Protein AF-A0AAV0UUR4-F1 (afdb_monomer_lite)

Sequence (162 aa):
MASAVLTVRAKLASAKLYLNQFRYVDVVAELGDVLRGINANGQVIPFHPSHGVAIALTRVLSDAHIKLGNVVETYKFRRRLLKALQLVS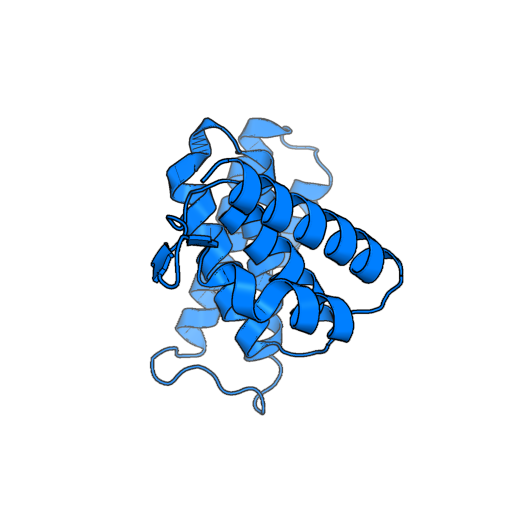WRYYLPLALAHFDYPEALRRMLVDPTIPVSENLDRDELQREMRASYQAFSDICAVRLGKPHPLRHRAVACLKY

Structure (mmCIF, N/CA/C/O backbone):
data_AF-A0AAV0UUR4-F1
#
_entry.id   AF-A0AAV0UUR4-F1
#
loop_
_atom_site.group_PDB
_atom_site.id
_atom_site.type_symbol
_atom_site.label_atom_id
_atom_site.label_alt_id
_atom_site.label_comp_id
_atom_site.label_asym_id
_atom_site.label_entity_id
_atom_site.label_seq_id
_atom_site.pdbx_PDB_ins_code
_atom_site.Cartn_x
_atom_site.Cartn_y
_atom_site.Cartn_z
_atom_site.occupancy
_atom_site.B_iso_or_equiv
_atom_site.auth_seq_id
_atom_site.auth_comp_id
_atom_site.auth_asym_id
_atom_site.auth_atom_id
_atom_site.pdbx_PDB_model_num
ATOM 1 N N . MET A 1 1 ? -11.685 14.391 21.142 1.00 59.78 1 MET A N 1
ATOM 2 C CA . MET A 1 1 ? -10.802 14.024 20.005 1.00 59.78 1 MET A CA 1
ATOM 3 C C . MET A 1 1 ? -9.541 13.257 20.417 1.00 59.78 1 MET A C 1
ATOM 5 O O . MET A 1 1 ? -9.264 12.244 19.790 1.00 59.78 1 MET A O 1
ATOM 9 N N . ALA A 1 2 ? -8.803 13.659 21.464 1.00 64.44 2 ALA A N 1
ATOM 10 C CA . ALA A 1 2 ? -7.572 12.964 21.888 1.00 64.44 2 ALA A CA 1
ATOM 11 C C . ALA A 1 2 ? -7.762 11.457 22.189 1.00 64.44 2 ALA A C 1
ATOM 13 O O . ALA A 1 2 ? -7.010 10.634 21.675 1.00 64.44 2 ALA A O 1
ATOM 14 N N . SER A 1 3 ? -8.816 11.085 22.928 1.00 76.25 3 SER A N 1
ATOM 15 C CA . SER A 1 3 ? -9.160 9.678 23.225 1.00 76.25 3 SER A CA 1
ATOM 16 C C . SER A 1 3 ? -9.406 8.835 21.960 1.00 76.25 3 SER A C 1
ATOM 18 O O . SER A 1 3 ? -8.946 7.700 21.828 1.00 76.25 3 SER A O 1
ATOM 20 N N . ALA A 1 4 ? -10.049 9.429 20.959 1.00 77.56 4 ALA A N 1
ATOM 21 C CA . ALA A 1 4 ? -10.376 8.735 19.725 1.00 77.56 4 ALA A CA 1
ATOM 22 C C . ALA A 1 4 ? -9.131 8.541 18.827 1.00 77.56 4 ALA A C 1
ATOM 24 O O . ALA A 1 4 ? -8.957 7.483 18.226 1.00 77.56 4 ALA A O 1
ATOM 25 N N . VAL A 1 5 ? -8.184 9.492 18.828 1.00 78.25 5 VAL A N 1
ATOM 26 C CA . VAL A 1 5 ? -6.860 9.315 18.191 1.00 78.25 5 VAL A CA 1
ATOM 27 C C . VAL A 1 5 ? -6.046 8.217 18.887 1.00 78.25 5 VAL A C 1
ATOM 29 O O . VAL A 1 5 ? -5.390 7.425 18.210 1.00 78.25 5 VAL A O 1
ATOM 32 N N . LEU A 1 6 ? -6.084 8.147 20.223 1.00 84.31 6 LEU A N 1
ATOM 33 C CA . LEU A 1 6 ? -5.419 7.082 20.987 1.00 84.31 6 LEU A CA 1
ATOM 34 C C . LEU A 1 6 ? -5.986 5.704 20.636 1.00 84.31 6 LEU A C 1
ATOM 36 O O . LEU A 1 6 ? -5.218 4.774 20.399 1.00 84.31 6 LEU A O 1
ATOM 40 N N . THR A 1 7 ? -7.308 5.605 20.498 1.00 87.06 7 THR A N 1
ATOM 41 C CA . THR A 1 7 ? -7.985 4.375 20.066 1.00 87.06 7 THR A CA 1
ATOM 42 C C . THR A 1 7 ? -7.495 3.934 18.688 1.00 87.06 7 THR A C 1
ATOM 44 O O . THR A 1 7 ? -7.091 2.787 18.511 1.00 87.06 7 THR A O 1
ATOM 47 N N . VAL A 1 8 ? -7.424 4.852 17.718 1.00 89.38 8 VAL A N 1
ATOM 48 C CA . VAL A 1 8 ? -6.890 4.532 16.383 1.00 89.38 8 VAL A CA 1
ATOM 49 C C . VAL A 1 8 ? -5.430 4.077 16.442 1.00 89.38 8 VAL A C 1
ATOM 51 O O . VAL A 1 8 ? -5.047 3.139 15.742 1.00 89.38 8 VAL A O 1
ATOM 54 N N . ARG A 1 9 ? -4.601 4.699 17.286 1.00 90.06 9 ARG A N 1
ATOM 55 C CA . ARG A 1 9 ? -3.204 4.275 17.469 1.00 90.06 9 ARG A CA 1
ATOM 56 C C . ARG A 1 9 ? -3.099 2.872 18.071 1.00 90.06 9 ARG A C 1
ATOM 58 O O . ARG A 1 9 ? -2.246 2.109 17.626 1.00 90.06 9 ARG A O 1
ATOM 65 N N . ALA A 1 10 ? -3.963 2.521 19.022 1.00 91.94 10 ALA A N 1
ATOM 66 C CA . ALA A 1 10 ? -4.018 1.182 19.607 1.00 91.94 10 ALA A CA 1
ATOM 67 C C . ALA A 1 10 ? -4.450 0.123 18.577 1.00 91.94 10 ALA A C 1
ATOM 69 O O . ALA A 1 10 ? -3.813 -0.928 18.466 1.00 91.94 10 ALA A O 1
ATOM 70 N N . LYS A 1 11 ? -5.457 0.433 17.750 1.00 94.50 11 LYS A N 1
ATOM 71 C CA . LYS A 1 11 ? -5.866 -0.421 16.624 1.00 94.50 11 LYS A CA 1
ATOM 72 C C . LYS A 1 11 ? -4.735 -0.615 15.615 1.00 94.50 11 LYS A C 1
ATOM 74 O O . LYS A 1 11 ? -4.422 -1.740 15.244 1.00 94.50 11 LYS A O 1
ATOM 79 N N . LEU A 1 12 ? -4.044 0.463 15.237 1.00 95.06 12 LEU A N 1
ATOM 80 C CA . LEU A 1 12 ? -2.871 0.397 14.359 1.00 95.06 12 LEU A CA 1
ATOM 81 C C . LEU A 1 12 ? -1.744 -0.463 14.953 1.00 95.06 12 LEU A C 1
ATOM 83 O O . LEU A 1 12 ? -1.094 -1.202 14.217 1.00 95.06 12 LEU A O 1
ATOM 87 N N . ALA A 1 13 ? -1.488 -0.373 16.260 1.00 95.31 13 ALA A N 1
ATOM 88 C CA . ALA A 1 13 ? -0.491 -1.209 16.927 1.00 95.31 13 ALA A CA 1
ATOM 89 C C . ALA A 1 13 ? -0.884 -2.696 16.900 1.00 95.31 13 ALA A C 1
ATOM 91 O O . ALA A 1 13 ? -0.060 -3.536 16.541 1.00 95.31 13 ALA A O 1
ATOM 92 N N . SER A 1 14 ? -2.150 -3.005 17.189 1.00 96.19 14 SER A N 1
ATOM 93 C CA . SER A 1 14 ? -2.691 -4.372 17.139 1.00 96.19 14 SER A CA 1
ATOM 94 C C . SER A 1 14 ? -2.626 -4.951 15.726 1.00 96.19 14 SER A C 1
ATOM 96 O O . SER A 1 14 ? -2.133 -6.055 15.520 1.00 96.19 14 SER A O 1
ATOM 98 N N . ALA A 1 15 ? -2.994 -4.161 14.720 1.00 96.75 15 ALA A N 1
ATOM 99 C CA . ALA A 1 15 ? -2.885 -4.555 13.324 1.00 96.75 15 ALA A CA 1
ATOM 100 C C . ALA A 1 15 ? -1.432 -4.814 12.890 1.00 96.75 15 ALA A C 1
ATOM 102 O O . ALA A 1 15 ? -1.165 -5.755 12.151 1.00 96.75 15 ALA A O 1
ATOM 103 N N . LYS A 1 16 ? -0.455 -4.037 13.374 1.00 96.69 16 LYS A N 1
ATOM 104 C CA . LYS A 1 16 ? 0.967 -4.341 13.125 1.00 96.69 16 LYS A CA 1
ATOM 105 C C . LYS A 1 16 ? 1.388 -5.673 13.748 1.00 96.69 16 LYS A C 1
ATOM 107 O O . LYS A 1 16 ? 2.168 -6.400 13.138 1.00 96.69 16 LYS A O 1
ATOM 112 N N . LEU A 1 17 ? 0.868 -6.005 14.930 1.00 97.06 17 LEU A N 1
ATOM 113 C CA . LEU A 1 17 ? 1.105 -7.308 15.550 1.00 97.06 17 LEU A CA 1
ATOM 114 C C . LEU A 1 17 ? 0.506 -8.438 14.701 1.00 97.06 17 LEU A C 1
ATOM 116 O O . LEU A 1 17 ? 1.207 -9.402 14.404 1.00 97.06 17 LEU A O 1
ATOM 120 N N . TYR A 1 18 ? -0.740 -8.292 14.242 1.00 97.81 18 TYR A N 1
ATOM 121 C CA . TYR A 1 18 ? -1.377 -9.257 13.339 1.00 97.81 18 TYR A CA 1
ATOM 122 C C . TYR A 1 18 ? -0.597 -9.426 12.032 1.00 97.81 18 TYR A C 1
ATOM 124 O O . TYR A 1 18 ? -0.382 -10.554 11.589 1.00 97.81 18 TYR A O 1
ATOM 132 N N . LEU A 1 19 ? -0.089 -8.331 11.458 1.00 95.81 19 LEU A N 1
ATOM 133 C CA . LEU A 1 19 ? 0.749 -8.364 10.258 1.00 95.81 19 LEU A CA 1
ATOM 134 C C . LEU A 1 19 ? 2.009 -9.222 10.467 1.00 95.81 19 LEU A C 1
ATOM 136 O O . LEU A 1 19 ? 2.332 -10.049 9.615 1.00 95.81 19 LEU A O 1
ATOM 140 N N . ASN A 1 20 ? 2.684 -9.066 11.610 1.00 96.50 20 ASN A N 1
ATOM 141 C CA . ASN A 1 20 ? 3.872 -9.851 11.969 1.00 96.50 20 ASN A CA 1
ATOM 142 C C . ASN A 1 20 ? 3.553 -11.328 12.247 1.00 96.50 20 ASN A C 1
ATOM 144 O O . ASN A 1 20 ? 4.420 -12.182 12.096 1.00 96.50 20 ASN A O 1
ATOM 148 N N . GLN A 1 21 ? 2.315 -11.628 12.639 1.00 97.69 21 GLN A N 1
ATOM 149 C CA . GLN A 1 21 ? 1.806 -12.983 12.856 1.00 97.69 21 GLN A CA 1
ATOM 150 C C . GLN A 1 21 ? 1.196 -13.601 11.588 1.00 97.69 21 GLN A C 1
ATOM 152 O O . GLN A 1 21 ? 0.553 -14.642 11.674 1.00 97.69 21 GLN 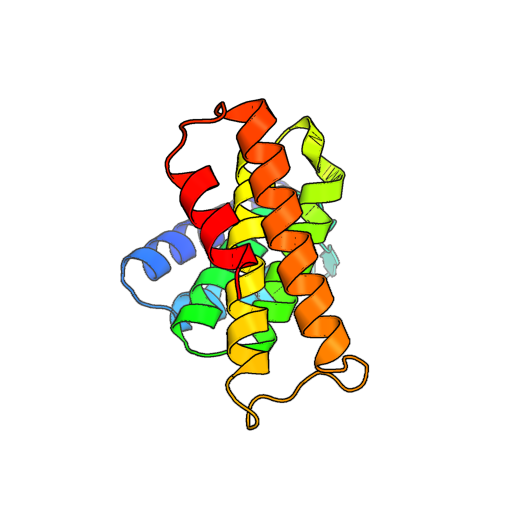A O 1
ATOM 157 N N . PHE A 1 22 ? 1.374 -12.978 10.416 1.00 97.00 22 PHE A N 1
ATOM 158 C CA . PHE A 1 22 ? 0.817 -13.435 9.134 1.00 97.00 22 PHE A CA 1
ATOM 159 C C . PHE A 1 22 ? -0.726 -13.471 9.093 1.00 97.00 22 PHE A C 1
ATOM 161 O O . PHE A 1 22 ? -1.328 -14.082 8.212 1.00 97.00 22 PHE A O 1
ATOM 168 N N . ARG A 1 23 ? -1.389 -12.768 10.016 1.00 98.00 23 ARG A N 1
ATOM 169 C CA . ARG A 1 23 ? -2.850 -12.697 10.152 1.00 98.00 23 ARG A CA 1
ATOM 170 C C . ARG A 1 23 ? -3.424 -11.544 9.328 1.00 98.00 23 ARG A C 1
ATOM 172 O O . ARG A 1 23 ? -3.922 -10.553 9.855 1.00 98.00 23 ARG A O 1
ATOM 179 N N . TYR A 1 24 ? -3.309 -11.638 8.006 1.00 97.69 24 TYR A N 1
ATOM 180 C CA . TYR A 1 24 ? -3.585 -10.512 7.102 1.00 97.69 24 TYR A CA 1
ATOM 181 C C . TYR A 1 24 ? -5.064 -10.120 7.000 1.00 97.69 24 TYR A C 1
ATOM 183 O O . TYR A 1 24 ? -5.366 -8.938 6.853 1.00 97.69 24 TYR A O 1
ATOM 191 N N . VAL A 1 25 ? -5.983 -11.084 7.102 1.00 97.38 25 VAL A N 1
ATOM 192 C CA . VAL A 1 25 ? -7.432 -10.807 7.105 1.00 97.38 25 VAL A CA 1
ATOM 193 C C . VAL A 1 25 ? -7.813 -9.973 8.328 1.00 97.38 25 VAL A C 1
ATOM 195 O O . VAL A 1 25 ? -8.531 -8.985 8.197 1.00 97.38 25 VAL A O 1
ATOM 198 N N . ASP A 1 26 ? -7.241 -10.299 9.489 1.00 97.19 26 ASP A N 1
ATOM 199 C CA . ASP A 1 26 ? -7.490 -9.574 10.738 1.00 97.19 26 ASP A CA 1
ATOM 200 C C . ASP A 1 26 ? -6.973 -8.133 10.675 1.00 97.19 26 ASP A C 1
ATOM 202 O O . ASP A 1 26 ? -7.599 -7.225 11.213 1.00 97.19 26 ASP A O 1
ATOM 206 N N . VAL A 1 27 ? -5.872 -7.882 9.957 1.00 96.88 27 VAL A N 1
ATOM 207 C CA . VAL A 1 27 ? -5.391 -6.514 9.692 1.00 96.88 27 VAL A CA 1
ATOM 208 C C . VAL A 1 27 ? -6.424 -5.700 8.917 1.00 96.88 27 VAL A C 1
ATOM 210 O O . VAL A 1 27 ? -6.693 -4.549 9.266 1.00 96.88 27 VAL A O 1
ATOM 213 N N . VAL A 1 28 ? -6.985 -6.281 7.853 1.00 95.62 28 VAL A N 1
ATOM 214 C CA . VAL A 1 28 ? -7.985 -5.609 7.012 1.00 95.62 28 VAL A CA 1
ATOM 215 C C . VAL A 1 28 ? -9.266 -5.361 7.805 1.00 95.62 28 VAL A C 1
ATOM 217 O O . VAL A 1 28 ? -9.794 -4.252 7.747 1.00 95.62 28 VAL A O 1
ATOM 220 N N . ALA A 1 29 ? -9.721 -6.340 8.590 1.00 94.38 29 ALA A N 1
ATOM 221 C CA . ALA A 1 29 ? -10.891 -6.199 9.454 1.00 94.38 29 ALA A CA 1
ATOM 222 C C . ALA A 1 29 ? -10.692 -5.113 10.527 1.00 94.38 29 ALA A C 1
ATOM 224 O O . ALA A 1 29 ? -11.567 -4.276 10.734 1.00 94.38 29 ALA A O 1
ATOM 225 N N . GLU A 1 30 ? -9.521 -5.070 11.168 1.00 93.81 30 GLU A N 1
ATOM 226 C CA . GLU A 1 30 ? -9.232 -4.117 12.245 1.00 93.81 30 GLU A CA 1
ATOM 227 C C . GLU A 1 30 ? -9.139 -2.665 11.743 1.00 93.81 30 GLU A C 1
ATOM 229 O O . GLU A 1 30 ? -9.547 -1.729 12.441 1.00 93.81 30 GLU A O 1
ATOM 234 N N . LEU A 1 31 ? -8.582 -2.459 10.542 1.00 92.88 31 LEU A N 1
ATOM 235 C CA . LEU A 1 31 ? -8.237 -1.129 10.025 1.00 92.88 31 LEU A CA 1
ATOM 236 C C . LEU A 1 31 ? -9.143 -0.604 8.905 1.00 92.88 31 LEU A C 1
ATOM 238 O O . LEU A 1 31 ? -9.103 0.602 8.637 1.00 92.88 31 LEU A O 1
ATOM 242 N N . GLY A 1 32 ? -9.930 -1.457 8.246 1.00 83.38 32 GLY A N 1
ATOM 243 C CA . GLY A 1 32 ? -10.695 -1.108 7.042 1.00 83.38 32 GLY A CA 1
ATOM 244 C C . GLY A 1 32 ? -11.621 0.094 7.238 1.00 83.38 32 GLY A C 1
ATOM 245 O O . GLY A 1 32 ? -11.598 1.040 6.446 1.00 83.38 32 GLY A O 1
ATOM 246 N N . ASP A 1 33 ? -12.357 0.115 8.348 1.00 81.25 33 ASP A N 1
ATOM 247 C CA . ASP A 1 33 ? -13.274 1.215 8.667 1.00 81.25 33 ASP A CA 1
ATOM 248 C C . ASP A 1 33 ? -12.555 2.433 9.256 1.00 81.25 33 ASP A C 1
ATOM 250 O O . ASP A 1 33 ? -12.948 3.578 9.026 1.00 81.25 33 ASP A O 1
ATOM 254 N N . VAL A 1 34 ? -11.443 2.206 9.958 1.00 83.38 34 VAL A N 1
ATOM 255 C CA . VAL A 1 34 ? -10.668 3.251 10.644 1.00 83.38 34 VAL A CA 1
ATOM 256 C C . VAL A 1 34 ? -10.014 4.215 9.657 1.00 83.38 34 VAL A C 1
ATOM 258 O O . VAL A 1 34 ? -9.841 5.399 9.951 1.00 83.38 34 VAL A O 1
ATOM 261 N N . LEU A 1 35 ? -9.666 3.748 8.455 1.00 81.06 35 LEU A N 1
ATOM 262 C CA . LEU A 1 35 ? -9.074 4.609 7.432 1.00 81.06 35 LEU A CA 1
ATOM 263 C C . LEU A 1 35 ? -10.022 5.735 6.981 1.00 81.06 35 LEU A C 1
ATOM 265 O O . LEU A 1 35 ? -9.554 6.774 6.503 1.00 81.06 35 LEU A O 1
ATOM 269 N N . ARG A 1 36 ? -11.340 5.550 7.138 1.00 81.81 36 ARG A N 1
ATOM 270 C CA . ARG A 1 36 ? -12.348 6.560 6.782 1.00 81.81 36 ARG A CA 1
ATOM 271 C C . ARG A 1 36 ? -12.316 7.760 7.722 1.00 81.81 36 ARG A C 1
ATOM 273 O O . ARG A 1 36 ? -12.700 8.847 7.304 1.00 81.81 36 ARG A O 1
ATOM 280 N N . GLY A 1 37 ? -11.817 7.591 8.946 1.00 83.88 37 GLY A N 1
ATOM 281 C CA . GLY A 1 37 ? -11.709 8.669 9.914 1.00 83.88 37 GLY A CA 1
ATOM 282 C C . GLY A 1 37 ? -11.865 8.214 11.356 1.00 83.88 37 GLY A C 1
ATOM 283 O O . GLY A 1 37 ? -11.812 7.032 11.688 1.00 83.88 37 GLY A O 1
ATOM 284 N N . ILE A 1 38 ? -12.069 9.195 12.222 1.00 83.94 38 ILE A N 1
ATOM 285 C CA . ILE A 1 38 ? -12.319 9.007 13.644 1.00 83.94 38 ILE A CA 1
ATOM 286 C C . ILE A 1 38 ? -13.789 9.290 13.918 1.00 83.94 38 ILE A C 1
ATOM 288 O O . ILE A 1 38 ? -14.281 10.351 13.545 1.00 83.94 38 ILE A O 1
ATOM 292 N N . ASN A 1 39 ? -14.471 8.391 14.626 1.00 80.56 39 ASN A N 1
ATOM 293 C CA . ASN A 1 39 ? -15.798 8.691 15.147 1.00 80.56 39 ASN A CA 1
ATOM 294 C C . ASN A 1 39 ? -15.679 9.635 16.357 1.00 80.56 39 ASN A C 1
ATOM 296 O O . ASN A 1 39 ? -15.046 9.301 17.363 1.00 80.56 39 ASN A O 1
ATOM 300 N N . ALA A 1 40 ? -16.263 10.822 16.243 1.00 78.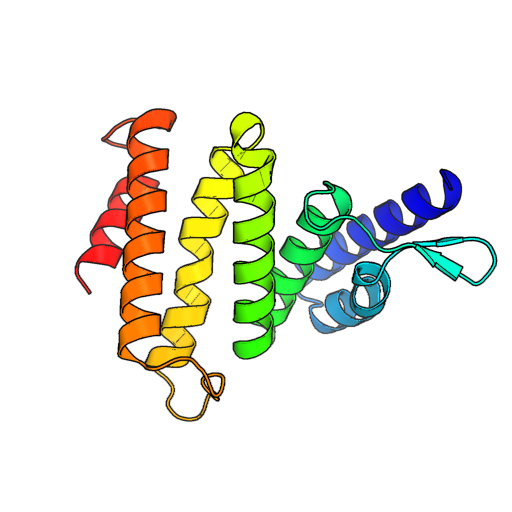19 40 ALA A N 1
ATOM 301 C CA . ALA A 1 40 ? -16.411 11.788 17.316 1.00 78.19 40 ALA A CA 1
ATOM 302 C C . ALA A 1 40 ? -17.896 12.151 17.431 1.00 78.19 40 ALA A C 1
ATOM 304 O O . ALA A 1 40 ? -18.452 12.786 16.540 1.00 78.19 40 ALA A O 1
ATOM 305 N N . ASN A 1 41 ? -18.530 11.738 18.532 1.00 78.69 41 ASN A N 1
ATOM 306 C CA . ASN A 1 41 ? -19.939 12.016 18.836 1.00 78.69 41 ASN A CA 1
ATOM 307 C C . ASN A 1 41 ? -20.920 11.582 17.725 1.00 78.69 41 ASN A C 1
ATOM 309 O O . ASN A 1 41 ? -21.868 12.296 17.420 1.00 78.69 41 ASN A O 1
ATOM 313 N N . GLY A 1 42 ? -20.685 10.424 17.098 1.00 79.75 42 GLY A N 1
ATOM 314 C CA . GLY A 1 42 ? -21.546 9.888 16.038 1.00 79.75 42 GLY A CA 1
ATOM 315 C C . GLY A 1 42 ? -21.206 10.388 14.631 1.00 79.75 42 GLY A C 1
ATOM 316 O O . GLY A 1 42 ? -21.742 9.858 13.661 1.00 79.75 42 GLY A O 1
ATOM 317 N N . GLN A 1 43 ? -20.281 11.343 14.494 1.00 84.12 43 GLN A N 1
ATOM 318 C CA . GLN A 1 43 ? -19.802 11.832 13.204 1.00 84.12 43 GLN A CA 1
ATOM 319 C C . GLN A 1 43 ? -18.402 11.295 12.896 1.00 84.12 43 GLN A C 1
ATOM 321 O O . GLN A 1 43 ? -17.494 11.353 13.727 1.00 84.12 43 GLN A O 1
ATOM 326 N N . VAL A 1 44 ? -18.202 10.797 11.674 1.00 86.25 44 VAL A N 1
ATOM 327 C CA . VAL A 1 44 ? -16.877 10.380 11.199 1.00 86.25 44 VAL A CA 1
ATOM 328 C C . VAL A 1 44 ? -16.122 11.601 10.688 1.00 86.25 44 VAL A C 1
ATOM 330 O O . VAL A 1 44 ? -16.483 12.191 9.673 1.00 86.25 44 VAL A O 1
ATOM 333 N N . ILE A 1 45 ? -15.055 11.969 11.390 1.00 85.44 45 ILE A N 1
ATOM 334 C CA . ILE A 1 45 ? -14.131 13.027 10.985 1.00 85.44 45 ILE A CA 1
ATOM 335 C C . ILE A 1 45 ? -13.002 12.384 10.179 1.00 85.44 45 ILE A C 1
ATOM 337 O O . ILE A 1 45 ? -12.212 11.623 10.752 1.00 85.44 45 ILE A O 1
ATOM 341 N N . PRO A 1 46 ? -12.892 12.657 8.868 1.00 86.94 46 PRO A N 1
ATOM 342 C CA . PRO A 1 46 ? -11.892 12.018 8.034 1.00 86.94 46 PRO A CA 1
ATOM 343 C C . PRO A 1 46 ? -10.488 12.488 8.395 1.00 86.94 46 PRO A C 1
ATOM 345 O O . PRO A 1 46 ? -10.245 13.655 8.704 1.00 86.94 46 PRO A O 1
ATOM 348 N N . PHE A 1 47 ? -9.525 11.575 8.298 1.00 84.75 47 PHE A N 1
ATOM 349 C CA . PHE A 1 47 ? -8.131 11.981 8.330 1.00 84.75 47 PHE A CA 1
ATOM 350 C C . PHE A 1 47 ? -7.776 12.723 7.047 1.00 84.75 47 PHE A C 1
ATOM 352 O O . PHE A 1 47 ? -8.036 12.230 5.946 1.00 84.75 47 PHE A O 1
ATOM 359 N N . HIS A 1 48 ? -7.070 13.846 7.180 1.00 85.62 48 HIS A N 1
ATOM 360 C CA . HIS A 1 48 ? -6.387 14.417 6.029 1.00 85.62 48 HIS A CA 1
ATOM 361 C C . HIS A 1 48 ? -5.402 13.375 5.454 1.00 85.62 48 HIS A C 1
ATOM 363 O O . HIS A 1 48 ? -4.690 12.734 6.236 1.00 85.62 48 HIS A O 1
ATOM 369 N N . PRO A 1 49 ? -5.309 13.181 4.124 1.00 80.06 49 PRO A N 1
ATOM 370 C CA . PRO A 1 49 ? -4.471 12.133 3.533 1.00 80.06 49 PRO A CA 1
ATOM 371 C C . PRO A 1 49 ? -2.991 12.184 3.937 1.00 80.06 49 PRO A C 1
ATOM 373 O O . PRO A 1 49 ? -2.359 11.139 4.051 1.00 80.06 49 PRO A O 1
ATOM 376 N N . SER A 1 50 ? -2.448 13.378 4.194 1.00 82.38 50 SER A N 1
ATOM 377 C CA . SER A 1 50 ? -1.061 13.569 4.647 1.00 82.38 50 SER A CA 1
ATOM 378 C C . SER A 1 50 ? -0.860 13.426 6.164 1.00 82.38 50 SER A C 1
ATOM 380 O O . SER A 1 50 ? 0.261 13.551 6.657 1.00 82.38 50 SER A O 1
ATOM 382 N N . HIS A 1 51 ? -1.924 13.171 6.930 1.00 87.25 51 HIS A N 1
ATOM 383 C CA . HIS A 1 51 ? -1.826 12.975 8.372 1.00 87.25 51 HIS A CA 1
ATOM 384 C C . HIS A 1 51 ? -1.052 11.684 8.681 1.00 87.25 51 HIS A C 1
ATOM 386 O O . HIS A 1 51 ? -1.339 10.628 8.117 1.00 87.25 51 HIS A O 1
ATOM 392 N N . GLY A 1 52 ? -0.106 11.732 9.626 1.00 87.31 52 GLY A N 1
ATOM 393 C CA . GLY A 1 52 ? 0.800 10.606 9.901 1.00 87.31 52 GLY A CA 1
ATOM 394 C C . GLY A 1 52 ? 0.090 9.289 10.247 1.00 87.31 52 GLY A C 1
ATOM 395 O O . GLY A 1 52 ? 0.541 8.219 9.846 1.00 87.31 52 GLY A O 1
ATOM 396 N N . VAL A 1 53 ? -1.063 9.356 10.927 1.00 89.19 53 VAL A N 1
ATOM 397 C CA . VAL A 1 53 ? -1.894 8.169 11.207 1.00 89.19 53 VAL A CA 1
ATOM 398 C C . VAL A 1 53 ? -2.490 7.587 9.923 1.00 89.19 53 VAL A C 1
ATOM 400 O O . VAL A 1 53 ? -2.440 6.377 9.740 1.00 89.19 53 VAL A O 1
ATOM 403 N N . ALA A 1 54 ? -2.988 8.421 9.005 1.00 90.00 54 ALA A N 1
ATOM 404 C CA . ALA A 1 54 ? -3.531 7.950 7.731 1.00 90.00 54 ALA A CA 1
ATOM 405 C C . ALA A 1 54 ? -2.447 7.316 6.853 1.00 90.00 54 ALA A C 1
ATOM 407 O O . ALA A 1 54 ? -2.685 6.267 6.257 1.00 90.00 54 ALA A O 1
ATOM 408 N N . ILE A 1 55 ? -1.246 7.904 6.822 1.00 92.19 55 ILE A N 1
ATOM 409 C CA . ILE A 1 55 ? -0.074 7.340 6.135 1.00 92.19 55 ILE A CA 1
ATOM 410 C C . ILE A 1 55 ? 0.250 5.951 6.699 1.00 92.19 55 ILE A C 1
ATOM 412 O O . ILE A 1 55 ? 0.387 4.992 5.940 1.00 92.19 55 ILE A O 1
ATOM 416 N N . ALA A 1 56 ? 0.320 5.820 8.026 1.00 92.62 56 ALA A N 1
ATOM 417 C CA . ALA A 1 56 ? 0.638 4.551 8.673 1.00 92.62 56 ALA A CA 1
ATOM 418 C C . ALA A 1 56 ? -0.450 3.482 8.462 1.00 92.62 56 ALA A C 1
ATOM 420 O O . ALA A 1 56 ? -0.115 2.337 8.164 1.00 92.62 56 ALA A O 1
ATOM 421 N N . LEU A 1 57 ? -1.732 3.851 8.562 1.00 94.00 57 LEU A N 1
ATOM 422 C CA . LEU A 1 57 ? -2.861 2.961 8.258 1.00 94.00 57 LEU A CA 1
ATOM 423 C C . LEU A 1 57 ? -2.808 2.485 6.803 1.00 94.00 57 LEU A C 1
ATOM 425 O O . LEU A 1 57 ? -2.868 1.287 6.546 1.00 94.00 57 LEU A O 1
ATOM 429 N N . THR A 1 58 ? -2.627 3.416 5.859 1.00 94.44 58 THR A N 1
ATOM 430 C CA . THR A 1 58 ? -2.536 3.118 4.420 1.00 94.44 58 THR A CA 1
ATOM 431 C C . THR A 1 58 ? -1.385 2.157 4.132 1.00 94.44 58 THR A C 1
ATOM 433 O O . THR A 1 58 ? -1.543 1.225 3.346 1.00 94.44 58 THR A O 1
ATOM 436 N N . ARG A 1 59 ? -0.231 2.347 4.787 1.00 95.19 59 ARG A N 1
ATOM 437 C CA . ARG A 1 59 ? 0.917 1.450 4.643 1.00 95.19 59 ARG A CA 1
ATOM 438 C C . ARG A 1 59 ? 0.594 0.030 5.108 1.00 95.19 59 ARG A C 1
ATOM 440 O O . ARG A 1 59 ? 0.796 -0.903 4.340 1.00 95.19 59 ARG A O 1
ATOM 447 N N . VAL A 1 60 ? 0.074 -0.121 6.328 1.00 96.31 60 VAL A N 1
ATOM 448 C CA . VAL A 1 60 ? -0.226 -1.437 6.920 1.00 96.31 60 VAL A CA 1
ATOM 449 C C . VAL A 1 60 ? -1.316 -2.169 6.131 1.00 96.31 60 VAL A C 1
ATOM 451 O O . VAL A 1 60 ? -1.155 -3.348 5.829 1.00 96.31 60 VAL A O 1
ATOM 454 N N . LEU A 1 61 ? -2.380 -1.469 5.724 1.00 95.88 61 LEU A N 1
ATOM 455 C CA . LEU A 1 61 ? -3.426 -2.035 4.866 1.00 95.88 61 LEU A CA 1
ATOM 456 C C . LEU A 1 61 ? -2.866 -2.490 3.517 1.00 95.88 61 LEU A C 1
ATOM 458 O O . LEU A 1 61 ? -3.170 -3.588 3.059 1.00 95.88 61 LEU A O 1
ATOM 462 N N . SER A 1 62 ? -2.004 -1.683 2.895 1.00 95.75 62 SER A N 1
ATOM 463 C CA . SER A 1 62 ? -1.366 -2.064 1.637 1.00 95.75 62 SER A CA 1
ATOM 464 C C . SER A 1 62 ? -0.464 -3.294 1.776 1.00 95.75 62 SER A C 1
ATOM 466 O O . SER A 1 62 ? -0.466 -4.153 0.894 1.00 95.75 62 SER A O 1
ATOM 468 N N . ASP A 1 63 ? 0.298 -3.393 2.869 1.00 95.94 63 ASP A N 1
ATOM 469 C CA . ASP A 1 63 ? 1.139 -4.557 3.169 1.00 95.94 63 ASP A CA 1
ATOM 470 C C . ASP A 1 63 ? 0.286 -5.821 3.414 1.00 95.94 63 ASP A C 1
ATOM 472 O O . ASP A 1 63 ? 0.670 -6.904 2.979 1.00 95.94 63 ASP A O 1
ATOM 476 N N . ALA A 1 64 ? -0.895 -5.707 4.031 1.00 97.00 64 ALA A N 1
ATOM 477 C CA . ALA A 1 64 ? -1.813 -6.837 4.197 1.00 97.00 64 ALA A CA 1
ATOM 478 C C . ALA A 1 64 ? -2.461 -7.267 2.870 1.00 97.00 64 ALA A C 1
ATOM 480 O O . ALA A 1 64 ? -2.451 -8.450 2.526 1.00 97.00 64 ALA A O 1
ATOM 481 N N . HIS A 1 65 ? -2.971 -6.319 2.080 1.00 96.12 65 HIS A N 1
ATOM 482 C CA . HIS A 1 65 ? -3.636 -6.629 0.813 1.00 96.12 65 HIS A CA 1
ATOM 483 C C . HIS A 1 65 ? -2.710 -7.299 -0.201 1.00 96.12 65 HIS A C 1
ATOM 485 O O . HIS A 1 65 ? -3.137 -8.241 -0.868 1.00 96.12 65 HIS A O 1
ATOM 491 N N . ILE A 1 66 ? -1.439 -6.893 -0.281 1.00 94.69 66 ILE A N 1
ATOM 492 C CA . ILE A 1 66 ? -0.500 -7.531 -1.214 1.00 94.69 66 ILE A CA 1
ATOM 493 C C . ILE A 1 66 ? -0.190 -8.978 -0.819 1.00 94.69 66 ILE A C 1
ATOM 495 O O . ILE A 1 66 ? 0.053 -9.815 -1.690 1.00 94.69 66 ILE A O 1
ATOM 499 N N . LYS A 1 67 ? -0.222 -9.285 0.484 1.00 95.62 67 LYS A N 1
ATOM 500 C CA . LYS A 1 67 ? -0.039 -10.642 1.017 1.00 95.62 67 LYS A CA 1
ATOM 501 C C . LYS A 1 67 ? -1.272 -11.520 0.823 1.00 95.62 67 LYS A C 1
ATOM 503 O O . LYS A 1 67 ? -1.116 -12.717 0.628 1.00 95.62 67 LYS A O 1
ATOM 508 N N . LEU A 1 68 ? -2.461 -10.921 0.800 1.00 95.94 68 LEU A N 1
ATOM 509 C CA . LEU A 1 68 ? -3.718 -11.590 0.446 1.00 95.94 68 LEU A CA 1
ATOM 510 C C . LEU A 1 68 ? -3.909 -11.779 -1.068 1.00 95.94 68 LEU A C 1
ATOM 512 O O . LEU A 1 68 ? -4.878 -12.401 -1.478 1.00 95.94 68 LEU A O 1
ATOM 516 N N . GLY A 1 69 ? -3.018 -11.237 -1.906 1.00 92.56 69 GLY A N 1
ATOM 517 C CA . GLY A 1 69 ? -3.172 -11.280 -3.364 1.00 92.56 69 GLY A CA 1
ATOM 518 C C . GLY A 1 69 ? -4.150 -10.242 -3.926 1.00 92.56 69 GLY A C 1
ATOM 519 O O . GLY A 1 69 ? -4.410 -10.235 -5.124 1.00 92.56 69 GLY A O 1
ATOM 520 N N . ASN A 1 70 ? -4.639 -9.304 -3.109 1.00 93.94 70 ASN A N 1
ATOM 521 C CA . ASN A 1 70 ? -5.555 -8.246 -3.539 1.00 93.94 70 ASN A CA 1
ATOM 522 C C . ASN A 1 70 ? -4.773 -7.129 -4.249 1.00 93.94 70 ASN A C 1
ATOM 524 O O . ASN A 1 70 ? -4.503 -6.062 -3.683 1.00 93.94 70 ASN A O 1
ATOM 528 N N . VAL A 1 71 ? -4.362 -7.383 -5.492 1.00 92.31 71 VAL A N 1
ATOM 529 C CA . VAL A 1 71 ? -3.462 -6.502 -6.254 1.00 92.31 71 VAL A CA 1
ATOM 530 C C . VAL A 1 71 ? -4.087 -5.133 -6.528 1.00 92.31 71 VAL A C 1
ATOM 532 O O . VAL A 1 71 ? -3.428 -4.117 -6.318 1.00 92.31 71 VAL A O 1
ATOM 535 N N . VAL A 1 72 ? -5.365 -5.085 -6.913 1.00 90.50 72 VAL A N 1
ATOM 536 C CA . VAL A 1 72 ? -6.076 -3.828 -7.214 1.00 90.50 72 VAL A CA 1
ATOM 537 C C . VAL A 1 72 ? -6.147 -2.916 -5.985 1.00 90.50 72 VAL A C 1
ATOM 539 O O . VAL A 1 72 ? -5.830 -1.729 -6.061 1.00 90.50 72 VAL A O 1
ATOM 542 N N . GLU A 1 73 ? -6.506 -3.467 -4.824 1.00 92.50 73 GLU A N 1
ATOM 543 C CA . GLU A 1 73 ? -6.533 -2.697 -3.576 1.00 92.50 73 GLU A CA 1
ATOM 544 C C . GLU A 1 73 ? -5.126 -2.286 -3.141 1.00 92.50 73 GLU A C 1
ATOM 546 O O . GLU A 1 73 ? -4.909 -1.151 -2.710 1.00 92.50 73 GLU A O 1
ATOM 551 N N . THR A 1 74 ? -4.132 -3.157 -3.343 1.00 94.75 74 THR A N 1
ATOM 552 C CA . THR A 1 74 ? -2.729 -2.795 -3.123 1.00 94.75 74 THR A CA 1
ATOM 553 C C . THR A 1 74 ? -2.342 -1.584 -3.965 1.00 94.75 74 THR A C 1
ATOM 555 O O . THR A 1 74 ? -1.801 -0.629 -3.409 1.00 94.75 74 THR A O 1
ATOM 558 N N . TYR A 1 75 ? -2.640 -1.590 -5.267 1.00 92.69 75 TYR A N 1
ATOM 559 C CA . TYR A 1 75 ? -2.377 -0.471 -6.173 1.00 92.69 75 TYR A CA 1
ATOM 560 C C . TYR A 1 75 ? -2.998 0.829 -5.644 1.00 92.69 75 TYR A C 1
ATOM 562 O O . TYR A 1 75 ? -2.287 1.824 -5.469 1.00 92.69 75 TYR A O 1
ATOM 570 N N . LYS A 1 76 ? -4.291 0.807 -5.292 1.00 92.19 76 LYS A N 1
ATOM 571 C CA . LYS A 1 76 ? -5.004 1.977 -4.753 1.00 92.19 76 LYS A CA 1
ATOM 572 C C . LYS A 1 76 ? -4.334 2.518 -3.488 1.00 92.19 76 LYS A C 1
ATOM 574 O O . LYS A 1 76 ? -4.072 3.722 -3.396 1.00 92.19 76 LYS A O 1
ATOM 579 N N . PHE A 1 77 ? -4.005 1.650 -2.528 1.00 94.31 77 PHE A N 1
ATOM 580 C CA . PHE A 1 77 ? -3.350 2.074 -1.289 1.00 94.31 77 PHE A CA 1
ATOM 581 C C . PHE A 1 77 ? -1.918 2.565 -1.508 1.00 94.31 77 PHE A C 1
ATOM 583 O O . PHE A 1 77 ? -1.553 3.596 -0.943 1.00 94.31 77 PHE A O 1
ATOM 590 N N . ARG A 1 78 ? -1.109 1.900 -2.343 1.00 94.75 78 ARG A N 1
ATOM 591 C CA . ARG A 1 78 ? 0.262 2.347 -2.656 1.00 94.75 78 ARG A CA 1
ATOM 592 C C . ARG A 1 78 ? 0.260 3.698 -3.361 1.00 94.75 78 ARG A C 1
ATOM 594 O O . ARG A 1 78 ? 1.033 4.571 -2.975 1.00 94.75 78 ARG A O 1
ATOM 601 N N . ARG A 1 79 ? -0.650 3.913 -4.316 1.00 93.25 79 ARG A N 1
ATOM 602 C CA . ARG A 1 79 ? -0.807 5.204 -5.001 1.00 93.25 79 ARG A CA 1
ATOM 603 C C . ARG A 1 79 ? -1.224 6.307 -4.030 1.00 93.25 79 ARG A C 1
ATOM 605 O O . ARG A 1 79 ? -0.660 7.400 -4.060 1.00 93.25 79 ARG A O 1
ATOM 612 N N . ARG A 1 80 ? -2.171 6.026 -3.125 1.00 92.44 80 ARG A N 1
ATOM 613 C CA . ARG A 1 80 ? -2.574 6.961 -2.057 1.00 92.44 80 ARG A CA 1
ATOM 614 C C . ARG A 1 80 ? -1.411 7.283 -1.118 1.00 92.44 80 ARG A C 1
ATOM 616 O O . ARG A 1 80 ? -1.200 8.451 -0.802 1.00 92.44 80 ARG A O 1
ATOM 623 N N . LEU A 1 81 ? -0.657 6.268 -0.695 1.00 94.25 81 LEU A N 1
ATOM 624 C CA . LEU A 1 81 ? 0.512 6.417 0.171 1.00 94.25 81 LEU A CA 1
ATOM 625 C C . LEU A 1 81 ? 1.582 7.286 -0.490 1.00 94.25 81 LEU A C 1
ATOM 627 O O . LEU A 1 81 ? 2.115 8.188 0.153 1.00 94.25 81 LEU A O 1
ATOM 631 N N . LEU A 1 82 ? 1.863 7.042 -1.771 1.00 94.25 82 LEU A N 1
ATOM 632 C CA . LEU A 1 82 ? 2.848 7.799 -2.529 1.00 94.25 82 LEU A CA 1
ATOM 633 C C . LEU A 1 82 ? 2.470 9.282 -2.604 1.00 94.25 82 LEU A C 1
ATOM 635 O O . LEU A 1 82 ? 3.267 10.133 -2.212 1.00 94.25 82 LEU A O 1
ATOM 639 N N . LYS A 1 83 ? 1.226 9.587 -2.998 1.00 92.50 83 LYS A N 1
ATOM 640 C CA . LYS A 1 83 ? 0.705 10.964 -3.026 1.00 92.50 83 LYS A CA 1
ATOM 641 C C . LYS A 1 83 ? 0.793 11.634 -1.654 1.00 92.50 83 LYS A C 1
ATOM 643 O O . LYS A 1 83 ? 1.229 12.775 -1.548 1.00 92.50 83 LYS A O 1
ATOM 648 N N . ALA A 1 84 ? 0.419 10.921 -0.591 1.00 92.00 84 ALA A N 1
ATOM 649 C CA . ALA A 1 84 ? 0.495 11.449 0.767 1.00 92.00 84 ALA A CA 1
ATOM 650 C C . ALA A 1 84 ? 1.937 11.783 1.177 1.00 92.00 84 ALA A C 1
ATOM 652 O O . ALA A 1 84 ? 2.177 12.858 1.720 1.00 92.00 84 ALA A O 1
ATOM 653 N N . LEU A 1 85 ? 2.897 10.899 0.889 1.00 92.50 85 LEU A N 1
ATOM 654 C CA . LEU A 1 85 ? 4.309 11.101 1.224 1.00 92.50 85 LEU A CA 1
ATOM 655 C C . LEU A 1 85 ? 4.968 12.202 0.389 1.00 92.50 85 LEU A C 1
ATOM 657 O O . LEU A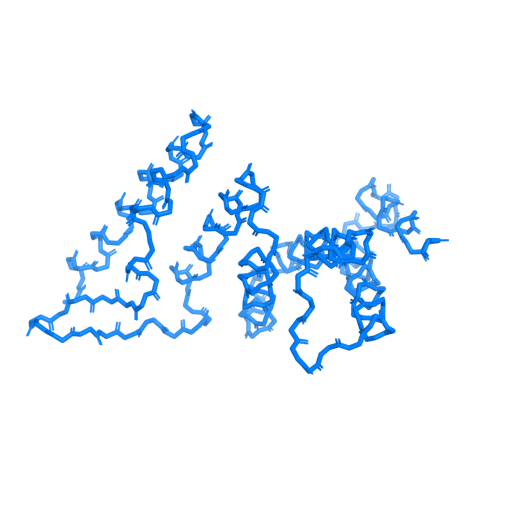 1 85 ? 5.830 12.901 0.913 1.00 92.50 85 LEU A O 1
ATOM 661 N N . GLN A 1 86 ? 4.548 12.411 -0.860 1.00 91.25 86 GLN A N 1
ATOM 662 C CA . GLN A 1 86 ? 5.009 13.538 -1.678 1.00 91.25 86 GLN A CA 1
ATOM 663 C C . GLN A 1 86 ? 4.639 14.888 -1.039 1.00 91.25 86 GLN A C 1
ATOM 665 O O . GLN A 1 86 ? 5.481 15.786 -0.987 1.00 91.25 86 GLN A O 1
ATOM 670 N N . LEU A 1 87 ? 3.435 14.999 -0.459 1.00 88.69 87 LEU A N 1
ATOM 671 C CA . LEU A 1 87 ? 2.968 16.209 0.238 1.00 88.69 87 LEU A CA 1
ATOM 672 C C . LEU A 1 87 ? 3.752 16.522 1.524 1.00 88.69 87 LEU A C 1
ATOM 674 O O . LEU A 1 87 ? 3.801 17.672 1.951 1.00 88.69 87 LEU A O 1
ATOM 678 N N . VAL A 1 88 ? 4.358 15.515 2.162 1.00 85.94 88 VAL A N 1
ATOM 679 C CA . VAL A 1 88 ? 5.137 15.670 3.412 1.00 85.94 88 VAL A CA 1
ATOM 680 C C . VAL A 1 88 ? 6.606 15.276 3.242 1.00 85.94 88 VAL A C 1
ATOM 682 O O . VAL A 1 88 ? 7.299 14.964 4.213 1.00 85.94 88 VAL A O 1
ATOM 685 N N . SER A 1 89 ? 7.089 15.299 2.000 1.00 70.75 89 SER A N 1
ATOM 686 C CA . SER A 1 89 ? 8.391 14.769 1.574 1.00 70.75 89 SER A CA 1
ATOM 687 C C . SER A 1 89 ? 9.579 15.366 2.329 1.00 70.75 89 SER A C 1
ATOM 689 O O . SER A 1 89 ? 10.531 14.647 2.631 1.00 70.75 89 SER A O 1
ATOM 691 N N . TRP A 1 90 ? 9.483 16.632 2.742 1.00 68.75 90 TRP A N 1
ATOM 692 C CA . TRP A 1 90 ? 10.506 17.334 3.522 1.00 68.75 90 TRP A CA 1
ATOM 693 C C . TRP A 1 90 ? 10.840 16.677 4.874 1.00 68.75 90 TRP A C 1
ATOM 695 O O . TRP A 1 90 ? 11.935 16.885 5.393 1.00 68.75 90 TRP A O 1
ATOM 705 N N . ARG A 1 91 ? 9.941 15.847 5.427 1.00 63.19 91 ARG A N 1
ATOM 706 C CA . ARG A 1 91 ? 10.156 15.070 6.665 1.00 63.19 91 ARG A CA 1
ATOM 707 C C . ARG A 1 91 ? 10.492 13.595 6.433 1.00 63.19 91 ARG A C 1
ATOM 709 O O . ARG A 1 91 ? 10.948 12.935 7.362 1.00 63.19 91 ARG A O 1
ATOM 716 N N . TYR A 1 92 ? 10.248 13.057 5.236 1.00 66.69 92 TYR A N 1
ATOM 717 C CA . TYR A 1 92 ? 10.129 11.607 5.024 1.00 66.69 92 TYR A CA 1
ATOM 718 C C . TYR A 1 92 ? 10.786 11.112 3.728 1.00 66.69 92 TYR A C 1
ATOM 720 O O . TYR A 1 92 ? 10.204 10.313 2.997 1.00 66.69 92 TYR A O 1
ATOM 728 N N . TYR A 1 93 ? 12.025 11.523 3.454 1.00 81.56 93 TYR A N 1
ATOM 729 C CA . TYR A 1 93 ? 12.731 11.116 2.231 1.00 81.56 93 TYR A CA 1
ATOM 730 C C . TYR A 1 93 ? 12.915 9.596 2.095 1.00 81.56 93 TYR A C 1
ATOM 732 O O . TYR A 1 93 ? 12.703 9.060 1.012 1.00 81.56 93 TYR A O 1
ATOM 740 N N . LEU A 1 94 ? 13.258 8.882 3.176 1.00 84.38 94 LEU A N 1
ATOM 741 C CA . LEU A 1 94 ? 13.412 7.422 3.124 1.00 84.38 94 LEU A CA 1
ATOM 742 C C . LEU A 1 94 ? 12.061 6.693 2.960 1.00 84.38 94 LEU A C 1
ATOM 744 O O . LEU A 1 94 ? 11.960 5.859 2.063 1.00 84.38 94 LEU A O 1
ATOM 748 N N . PRO A 1 95 ? 10.998 7.006 3.729 1.00 88.81 95 PRO A N 1
ATOM 749 C CA . PRO A 1 95 ? 9.676 6.437 3.463 1.00 88.81 95 PRO A CA 1
ATOM 750 C C . PRO A 1 95 ? 9.138 6.747 2.064 1.00 88.81 95 PRO A C 1
ATOM 752 O O . PRO A 1 95 ? 8.528 5.872 1.455 1.00 88.81 95 PRO A O 1
ATOM 755 N N . LEU A 1 96 ? 9.382 7.951 1.534 1.00 91.75 96 LEU A N 1
ATOM 756 C CA . LEU A 1 96 ? 9.017 8.309 0.162 1.00 91.75 96 LEU A CA 1
ATOM 757 C C . LEU A 1 96 ? 9.769 7.447 -0.860 1.00 91.75 96 LEU A C 1
ATOM 759 O O . LEU A 1 96 ? 9.149 6.915 -1.777 1.00 91.75 96 LEU A O 1
ATOM 763 N N . ALA A 1 97 ? 11.077 7.255 -0.671 1.00 89.94 97 ALA A N 1
ATOM 764 C CA . ALA A 1 97 ? 11.878 6.363 -1.503 1.00 89.94 97 ALA A CA 1
ATOM 765 C C . ALA A 1 97 ? 11.301 4.935 -1.490 1.00 89.94 97 ALA A C 1
ATOM 767 O O . ALA A 1 97 ? 11.028 4.359 -2.539 1.00 89.94 97 ALA A O 1
ATOM 768 N N . LEU A 1 98 ? 11.032 4.380 -0.306 1.00 90.31 98 LEU A N 1
ATOM 769 C CA . LEU A 1 98 ? 10.459 3.036 -0.178 1.00 90.31 98 LEU A CA 1
ATOM 770 C C . LEU A 1 98 ? 9.058 2.933 -0.795 1.00 90.31 98 LEU A C 1
ATOM 772 O O . LEU A 1 98 ? 8.738 1.925 -1.415 1.00 90.31 98 LEU A O 1
ATOM 776 N N . ALA A 1 99 ? 8.230 3.974 -0.690 1.00 93.25 99 ALA A N 1
ATOM 777 C CA . ALA A 1 99 ? 6.938 4.004 -1.371 1.00 93.25 99 ALA A CA 1
ATOM 778 C C . ALA A 1 99 ? 7.099 3.970 -2.898 1.00 93.25 99 ALA A C 1
ATOM 780 O O . ALA A 1 99 ? 6.370 3.234 -3.560 1.00 93.25 99 ALA A O 1
ATOM 781 N N . HIS A 1 100 ? 8.083 4.694 -3.441 1.00 93.81 100 HIS A N 1
ATOM 782 C CA . HIS A 1 100 ? 8.440 4.629 -4.857 1.00 93.81 100 HIS A CA 1
ATOM 783 C C . HIS A 1 100 ? 8.987 3.260 -5.290 1.00 93.81 100 HIS A C 1
ATOM 785 O O . HIS A 1 100 ? 8.789 2.872 -6.439 1.00 93.81 100 HIS A O 1
ATOM 791 N N . PHE A 1 101 ? 9.643 2.518 -4.396 1.00 90.88 101 PHE A N 1
ATOM 792 C CA . PHE A 1 101 ? 10.140 1.170 -4.680 1.00 90.88 101 PHE A CA 1
ATOM 793 C C . PHE A 1 101 ? 9.041 0.102 -4.630 1.00 90.88 101 PHE A C 1
ATOM 795 O O . PHE A 1 101 ? 8.989 -0.776 -5.489 1.00 90.88 101 PHE A O 1
ATOM 802 N N . ASP A 1 102 ? 8.148 0.185 -3.644 1.00 91.38 102 ASP A N 1
ATOM 803 C CA . ASP A 1 102 ? 7.114 -0.829 -3.424 1.00 91.38 102 ASP A CA 1
ATOM 804 C C . ASP A 1 102 ? 5.908 -0.663 -4.357 1.00 91.38 102 ASP A C 1
ATOM 806 O O . ASP A 1 102 ? 5.220 -1.635 -4.665 1.00 91.38 102 ASP A O 1
ATOM 810 N N . TYR A 1 103 ? 5.612 0.567 -4.786 1.00 93.12 103 TYR A N 1
ATOM 811 C CA . TYR A 1 103 ? 4.482 0.852 -5.669 1.00 93.12 103 TYR A CA 1
ATOM 812 C C . TYR A 1 103 ? 4.535 0.087 -7.008 1.00 93.12 103 TYR A C 1
ATOM 814 O O . TYR A 1 103 ? 3.539 -0.561 -7.351 1.00 93.12 103 TYR A O 1
ATOM 822 N N . PRO A 1 104 ? 5.680 0.061 -7.717 1.00 91.38 104 PRO A N 1
ATOM 823 C CA . PRO A 1 104 ? 5.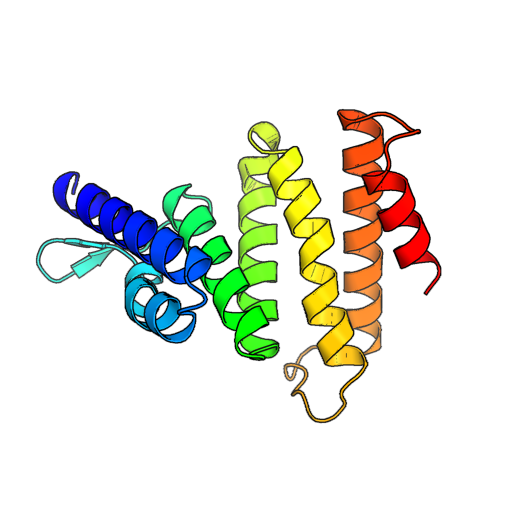893 -0.761 -8.901 1.00 91.38 104 PRO A CA 1
ATOM 824 C C . PRO A 1 104 ? 5.521 -2.233 -8.780 1.00 91.38 104 PRO A C 1
ATOM 826 O O . PRO A 1 104 ? 5.117 -2.820 -9.774 1.00 91.38 104 PRO A O 1
ATOM 829 N N . GLU A 1 105 ? 5.616 -2.851 -7.600 1.00 89.69 105 GLU A N 1
ATOM 830 C CA . GLU A 1 105 ? 5.279 -4.272 -7.460 1.00 89.69 105 GLU A CA 1
ATOM 831 C C . GLU A 1 105 ? 3.789 -4.532 -7.724 1.00 89.69 105 GLU A C 1
ATOM 833 O O . GLU A 1 105 ? 3.438 -5.545 -8.328 1.00 89.69 105 GLU A O 1
ATOM 838 N N . ALA A 1 106 ? 2.905 -3.608 -7.333 1.00 91.31 106 ALA A N 1
ATOM 839 C CA . ALA A 1 106 ? 1.485 -3.714 -7.661 1.00 91.31 106 ALA A CA 1
ATOM 840 C C . ALA A 1 106 ? 1.250 -3.526 -9.170 1.00 91.31 106 ALA A C 1
ATOM 842 O O . ALA A 1 106 ? 0.549 -4.330 -9.781 1.00 91.31 106 ALA A O 1
ATOM 843 N N . LEU A 1 107 ? 1.899 -2.523 -9.777 1.00 90.44 107 LEU A N 1
ATOM 844 C CA . LEU A 1 107 ? 1.828 -2.251 -11.220 1.00 90.44 107 LEU A CA 1
ATOM 845 C C . LEU A 1 107 ? 2.319 -3.446 -12.047 1.00 90.44 107 LEU A C 1
ATOM 847 O O . LEU A 1 107 ? 1.645 -3.882 -12.976 1.00 90.44 107 LEU A O 1
ATOM 851 N N . ARG A 1 108 ? 3.460 -4.028 -11.668 1.00 88.62 108 ARG A N 1
ATOM 852 C CA . ARG A 1 108 ? 4.053 -5.199 -12.319 1.00 88.62 108 ARG A CA 1
ATOM 853 C C . ARG A 1 108 ? 3.108 -6.395 -12.296 1.00 88.62 108 ARG A C 1
ATOM 855 O O . ARG A 1 108 ? 2.964 -7.066 -13.311 1.00 88.62 108 ARG A O 1
ATOM 862 N N . ARG A 1 109 ? 2.448 -6.663 -11.164 1.00 89.31 109 ARG A N 1
ATOM 863 C CA . ARG A 1 109 ? 1.465 -7.756 -11.073 1.00 89.31 109 ARG A CA 1
ATOM 864 C C . ARG A 1 109 ? 0.261 -7.518 -11.982 1.00 89.31 109 ARG A C 1
ATOM 866 O O . ARG A 1 109 ? -0.136 -8.449 -12.667 1.00 89.31 109 ARG A O 1
ATOM 873 N N . MET A 1 110 ? -0.255 -6.287 -12.042 1.00 88.19 110 MET A N 1
ATOM 874 C CA . MET A 1 110 ? -1.339 -5.919 -12.969 1.00 88.19 110 MET A CA 1
ATOM 875 C C . MET A 1 110 ? -0.925 -6.036 -14.445 1.00 88.19 110 MET A C 1
ATOM 877 O O . MET A 1 110 ? -1.751 -6.352 -15.290 1.00 88.19 110 MET A O 1
ATOM 881 N N . LEU A 1 111 ? 0.347 -5.784 -14.769 1.00 85.81 111 LEU A N 1
ATOM 882 C CA . LEU A 1 111 ? 0.875 -5.903 -16.133 1.00 85.81 111 LEU A CA 1
ATOM 883 C C . LEU A 1 111 ? 1.065 -7.358 -16.581 1.00 85.81 111 LEU A C 1
ATOM 885 O O . LEU A 1 111 ? 0.824 -7.675 -17.746 1.00 85.81 111 LEU A O 1
ATOM 889 N N . VAL A 1 112 ? 1.540 -8.221 -15.678 1.00 86.31 112 VAL A N 1
ATOM 890 C CA . VAL A 1 112 ? 1.868 -9.624 -15.983 1.00 86.31 112 VAL A CA 1
ATOM 891 C C . VAL A 1 112 ? 0.618 -10.497 -16.051 1.00 86.31 112 VAL A C 1
ATOM 893 O O . VAL A 1 112 ? 0.566 -11.406 -16.876 1.00 86.31 112 VAL A O 1
ATOM 896 N N . ASP A 1 113 ? -0.380 -10.231 -15.209 1.00 82.81 113 ASP A N 1
ATOM 897 C CA . ASP A 1 113 ? -1.592 -11.039 -15.132 1.00 82.81 113 ASP A CA 1
ATOM 898 C C . ASP A 1 113 ? -2.775 -10.332 -15.822 1.00 82.81 113 ASP A C 1
ATOM 900 O O . ASP A 1 113 ? -3.326 -9.376 -15.271 1.00 82.81 113 ASP A O 1
ATOM 904 N N . PRO A 1 114 ? -3.201 -10.794 -17.015 1.00 74.50 114 PRO A N 1
ATOM 905 C CA . PRO A 1 114 ? -4.302 -10.185 -17.757 1.00 74.50 114 PRO A CA 1
ATOM 906 C C . PRO A 1 114 ? -5.670 -10.376 -17.086 1.00 74.50 114 PRO A C 1
ATOM 908 O O . PRO A 1 114 ? -6.627 -9.727 -17.498 1.00 74.50 114 PRO A O 1
ATOM 911 N N . THR A 1 115 ? -5.787 -11.258 -16.087 1.00 81.94 115 THR A N 1
ATOM 912 C CA . THR A 1 115 ? -7.043 -11.476 -15.353 1.00 81.94 115 THR A CA 1
ATOM 913 C C . THR A 1 115 ? -7.279 -10.424 -14.271 1.00 81.94 115 THR A C 1
ATOM 915 O O . THR A 1 115 ? -8.402 -10.271 -13.788 1.00 81.94 115 THR A O 1
ATOM 918 N N . ILE A 1 116 ? -6.242 -9.668 -13.899 1.00 80.44 116 ILE A N 1
ATOM 919 C CA . ILE A 1 116 ? -6.367 -8.582 -12.934 1.00 80.44 116 ILE A CA 1
ATOM 920 C C . ILE A 1 116 ? -6.958 -7.372 -13.660 1.00 80.44 116 ILE A C 1
ATOM 922 O O . ILE A 1 116 ? -6.349 -6.876 -14.610 1.00 80.44 116 ILE A O 1
ATOM 926 N N . PRO A 1 117 ? -8.111 -6.848 -13.213 1.00 73.06 117 PRO A N 1
ATOM 927 C CA . PRO A 1 117 ? -8.730 -5.724 -13.883 1.00 73.06 117 PRO A CA 1
ATOM 928 C C . PRO A 1 117 ? -7.824 -4.502 -13.753 1.00 73.06 117 PRO A C 1
ATOM 930 O O . PRO A 1 117 ? -7.514 -4.026 -12.654 1.00 73.06 117 PRO A O 1
ATOM 933 N N . VAL A 1 118 ? -7.403 -3.985 -14.900 1.00 68.06 118 VAL A N 1
ATOM 934 C CA . VAL A 1 118 ? -6.836 -2.650 -14.989 1.00 68.06 118 VAL A CA 1
ATOM 935 C C . VAL A 1 118 ? -8.014 -1.679 -14.914 1.00 68.06 118 VAL A C 1
ATOM 937 O O . VAL A 1 118 ? -9.025 -1.880 -15.580 1.00 68.06 118 VAL A O 1
ATOM 940 N N . SER A 1 119 ? -7.938 -0.682 -14.028 1.00 64.56 119 SER A N 1
ATOM 941 C CA . SER A 1 119 ? -9.001 0.325 -13.890 1.00 64.56 119 SER A CA 1
ATOM 942 C C . SER A 1 119 ? -9.345 0.910 -15.262 1.00 64.56 119 SER A C 1
ATOM 944 O O . SER A 1 119 ? -8.429 1.164 -16.033 1.00 64.56 119 SER A O 1
ATOM 946 N N . GLU A 1 120 ? -10.621 1.215 -15.513 1.00 56.59 120 GLU A N 1
ATOM 947 C CA . GLU A 1 120 ? -11.161 1.670 -16.817 1.00 56.59 120 GLU A CA 1
ATOM 948 C C . GLU A 1 120 ? -10.413 2.848 -17.480 1.00 56.59 120 GLU A C 1
ATOM 950 O O . GLU A 1 120 ? -10.557 3.073 -18.674 1.00 56.59 120 GLU A O 1
ATOM 955 N N . ASN A 1 121 ? -9.586 3.577 -16.721 1.00 59.47 121 ASN A N 1
ATOM 956 C CA . ASN A 1 121 ? -8.837 4.753 -17.163 1.00 59.47 121 ASN A CA 1
ATOM 957 C C . ASN A 1 121 ? -7.316 4.534 -17.272 1.00 59.47 121 ASN A C 1
ATOM 959 O O . ASN A 1 121 ? -6.592 5.517 -17.373 1.00 59.47 121 ASN A O 1
ATOM 963 N N . LEU A 1 122 ? -6.813 3.302 -17.155 1.00 63.69 122 LEU A N 1
ATOM 964 C CA . LEU A 1 122 ? -5.381 2.999 -17.242 1.00 63.69 122 LEU A CA 1
ATOM 965 C C . LEU A 1 122 ? -5.136 2.021 -18.390 1.00 63.69 122 LEU A C 1
ATOM 967 O O . LEU A 1 122 ? -5.655 0.909 -18.385 1.00 63.69 122 LEU A O 1
ATOM 971 N N . ASP A 1 123 ? -4.309 2.419 -19.350 1.00 75.75 123 ASP A N 1
ATOM 972 C CA . ASP A 1 123 ? -3.771 1.503 -20.358 1.00 75.75 123 ASP A CA 1
ATOM 973 C C . ASP A 1 123 ? -2.460 0.861 -19.855 1.00 75.75 123 ASP A C 1
ATOM 975 O O . ASP A 1 123 ? -1.768 1.397 -18.980 1.00 75.75 123 ASP A O 1
ATOM 979 N N . ARG A 1 124 ? -2.089 -0.297 -20.408 1.00 80.06 124 ARG A N 1
ATOM 980 C CA . ARG A 1 124 ? -0.829 -1.004 -20.136 1.00 80.06 124 ARG A CA 1
ATOM 981 C C . ARG A 1 124 ? 0.391 -0.103 -20.317 1.00 80.06 124 ARG A C 1
ATOM 983 O O . ARG A 1 124 ? 1.299 -0.154 -19.486 1.00 80.06 124 ARG A O 1
ATOM 990 N N . ASP A 1 125 ? 0.395 0.750 -21.335 1.00 85.12 125 ASP A N 1
ATOM 991 C CA . ASP A 1 125 ? 1.489 1.694 -21.579 1.00 85.12 125 ASP A CA 1
ATOM 992 C C . ASP A 1 125 ? 1.612 2.737 -20.460 1.00 85.12 125 ASP A C 1
ATOM 994 O O . ASP A 1 125 ? 2.718 3.124 -20.065 1.00 85.12 125 ASP A O 1
ATOM 998 N N . GLU A 1 126 ? 0.485 3.175 -19.899 1.00 85.44 126 GLU A N 1
ATOM 999 C CA . GLU A 1 126 ? 0.471 4.100 -18.770 1.00 85.44 126 GLU A CA 1
ATOM 1000 C C . GLU A 1 126 ? 0.985 3.427 -17.494 1.00 85.44 126 GLU A C 1
ATOM 1002 O O . GLU A 1 126 ? 1.828 4.003 -16.802 1.00 85.44 126 GLU A O 1
ATOM 1007 N N . LEU A 1 127 ? 0.574 2.181 -17.232 1.00 84.38 127 LEU A N 1
ATOM 1008 C CA . LEU A 1 127 ? 1.087 1.393 -16.107 1.00 84.38 127 LEU A CA 1
ATOM 1009 C C . LEU A 1 127 ? 2.607 1.190 -16.202 1.00 84.38 127 LEU A C 1
ATOM 1011 O O . LEU A 1 127 ? 3.311 1.350 -15.203 1.00 84.38 127 LEU A O 1
ATOM 1015 N N . GLN A 1 128 ? 3.134 0.874 -17.390 1.00 87.56 128 GLN A N 1
ATOM 1016 C CA . GLN A 1 128 ? 4.579 0.732 -17.604 1.00 87.56 128 GLN A CA 1
ATOM 1017 C C . GLN A 1 128 ? 5.323 2.051 -17.385 1.00 87.56 128 GLN A C 1
ATOM 1019 O O . GLN A 1 128 ? 6.369 2.077 -16.727 1.00 87.56 128 GLN A O 1
ATOM 1024 N N . ARG A 1 129 ? 4.784 3.159 -17.903 1.00 90.75 129 ARG A N 1
ATOM 1025 C CA . ARG A 1 129 ? 5.367 4.494 -17.725 1.00 90.75 129 ARG A CA 1
ATOM 1026 C C . ARG A 1 129 ? 5.399 4.891 -16.253 1.00 90.75 129 ARG A C 1
ATOM 1028 O O . ARG A 1 129 ? 6.432 5.351 -15.769 1.00 90.75 129 ARG A O 1
ATOM 1035 N N . GLU A 1 130 ? 4.300 4.675 -15.535 1.00 90.62 130 GLU A N 1
ATOM 1036 C CA . GLU A 1 130 ? 4.192 4.962 -14.105 1.00 90.62 130 GLU A CA 1
ATOM 1037 C C . GLU A 1 130 ? 5.162 4.096 -13.284 1.00 90.62 130 GLU A C 1
ATOM 1039 O O . GLU A 1 130 ? 5.853 4.602 -12.393 1.00 90.62 130 GLU A O 1
ATOM 1044 N N . MET A 1 131 ? 5.295 2.814 -13.636 1.00 91.31 131 MET A N 1
ATOM 1045 C CA . MET A 1 131 ? 6.237 1.886 -13.006 1.00 91.31 131 MET A CA 1
ATOM 1046 C C . MET A 1 131 ? 7.686 2.365 -13.161 1.00 91.31 131 MET A C 1
ATOM 1048 O O . MET A 1 131 ? 8.412 2.483 -12.167 1.00 91.31 131 MET A O 1
ATOM 1052 N N . ARG A 1 132 ? 8.099 2.697 -14.391 1.00 90.88 132 ARG A N 1
ATOM 1053 C CA . ARG A 1 132 ? 9.450 3.201 -14.689 1.00 90.88 132 ARG A CA 1
ATOM 1054 C C . ARG A 1 132 ? 9.731 4.524 -13.985 1.00 90.88 132 ARG A C 1
ATOM 1056 O O . ARG A 1 132 ? 10.772 4.661 -13.345 1.00 90.88 132 ARG A O 1
ATOM 1063 N N . ALA A 1 133 ? 8.790 5.468 -14.033 1.00 92.38 133 ALA A N 1
ATOM 1064 C CA . ALA A 1 133 ? 8.921 6.752 -13.346 1.00 92.38 133 ALA A CA 1
ATOM 1065 C C . ALA A 1 133 ? 9.123 6.573 -11.833 1.00 92.38 133 ALA A C 1
ATOM 1067 O O . ALA A 1 133 ? 9.946 7.258 -11.224 1.00 92.38 133 ALA A O 1
ATOM 1068 N N . SER A 1 134 ? 8.421 5.616 -11.221 1.00 92.88 134 SER A N 1
ATOM 1069 C CA . SER A 1 134 ? 8.551 5.354 -9.790 1.00 92.88 134 SER A CA 1
ATOM 1070 C C . SER A 1 134 ? 9.902 4.728 -9.423 1.00 92.88 134 SER A C 1
ATOM 1072 O O . SER A 1 134 ? 10.531 5.169 -8.460 1.00 92.88 134 SER A O 1
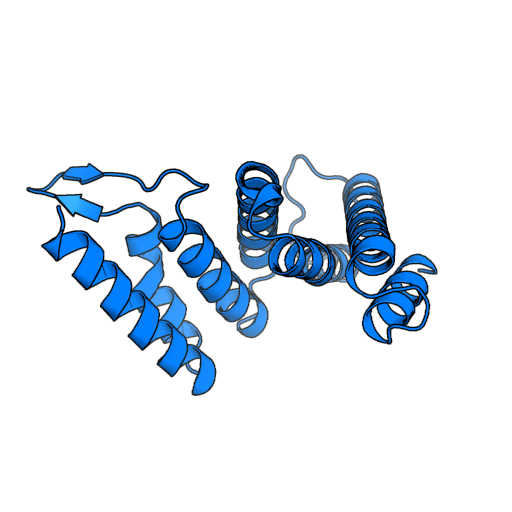ATOM 1074 N N . TYR A 1 135 ? 10.409 3.764 -10.200 1.00 90.88 135 TYR A N 1
ATOM 1075 C CA . TYR A 1 135 ? 11.759 3.228 -9.976 1.00 90.88 135 TYR A CA 1
ATOM 1076 C C . TYR A 1 135 ? 12.857 4.278 -10.186 1.00 90.88 135 TYR A C 1
ATOM 1078 O O . TYR A 1 135 ? 13.826 4.306 -9.420 1.00 90.88 135 TYR A O 1
ATOM 1086 N N . GLN A 1 136 ? 12.694 5.166 -11.171 1.00 90.44 136 GLN A N 1
ATOM 1087 C CA . GLN A 1 136 ? 13.613 6.279 -11.400 1.00 90.44 136 GLN A CA 1
ATOM 1088 C C . GLN A 1 136 ? 13.643 7.218 -10.188 1.00 90.44 136 GLN A C 1
ATOM 1090 O O . GLN A 1 136 ? 14.712 7.461 -9.630 1.00 90.44 136 GLN A O 1
ATOM 1095 N N . ALA A 1 137 ? 12.475 7.639 -9.694 1.00 91.25 137 ALA A N 1
ATOM 1096 C CA . ALA A 1 137 ? 12.374 8.482 -8.505 1.00 91.25 137 ALA A CA 1
ATOM 1097 C C . ALA A 1 137 ? 13.001 7.825 -7.260 1.00 91.25 137 ALA A C 1
ATOM 1099 O O . ALA A 1 137 ? 13.695 8.491 -6.489 1.00 91.25 137 ALA A O 1
ATOM 1100 N N . PHE A 1 138 ? 12.822 6.512 -7.072 1.00 89.81 138 PHE A N 1
ATOM 1101 C CA . PHE A 1 138 ? 13.506 5.780 -6.003 1.00 89.81 138 PHE A CA 1
ATOM 1102 C C . PHE A 1 138 ? 15.034 5.847 -6.143 1.00 89.81 138 PHE A C 1
ATOM 1104 O O . PHE A 1 138 ? 15.729 6.177 -5.178 1.00 89.81 138 PHE A O 1
ATOM 1111 N N . SER A 1 139 ? 15.555 5.571 -7.344 1.00 86.25 139 SER A N 1
ATOM 1112 C CA . SER A 1 139 ? 16.989 5.648 -7.644 1.00 86.25 139 SER A CA 1
ATOM 1113 C C . SER A 1 139 ? 17.556 7.044 -7.366 1.00 86.25 139 SER A C 1
ATOM 1115 O O . SER A 1 139 ? 18.612 7.153 -6.734 1.00 86.25 139 SER A O 1
ATOM 1117 N N . ASP A 1 140 ? 16.848 8.097 -7.773 1.00 87.62 140 ASP A N 1
ATOM 1118 C CA . ASP A 1 140 ? 17.277 9.488 -7.601 1.00 87.62 140 ASP A CA 1
ATOM 1119 C C . ASP A 1 140 ? 17.324 9.885 -6.122 1.00 87.62 140 ASP A C 1
ATOM 1121 O O . ASP A 1 140 ? 18.335 10.413 -5.646 1.00 87.62 140 ASP A O 1
ATOM 1125 N N . ILE A 1 141 ? 16.285 9.545 -5.351 1.00 86.19 141 ILE A N 1
ATOM 1126 C CA . ILE A 1 141 ? 16.265 9.808 -3.905 1.00 86.19 141 ILE A CA 1
ATOM 1127 C C . ILE A 1 141 ? 17.398 9.045 -3.205 1.00 86.19 141 ILE A C 1
ATOM 1129 O O . ILE A 1 141 ? 18.105 9.619 -2.371 1.00 86.19 141 ILE A O 1
ATOM 1133 N N . CYS A 1 142 ? 17.615 7.771 -3.544 1.00 83.38 142 CYS A N 1
ATOM 1134 C CA . CYS A 1 142 ? 18.706 6.982 -2.972 1.00 83.38 142 CYS A CA 1
ATOM 1135 C C . CYS A 1 142 ? 20.087 7.531 -3.344 1.00 83.38 142 CYS A C 1
ATOM 1137 O O . CYS A 1 142 ? 20.971 7.544 -2.488 1.00 83.38 142 CYS A O 1
ATOM 1139 N N . ALA A 1 143 ? 20.284 8.010 -4.574 1.00 81.94 143 ALA A N 1
ATOM 1140 C CA . ALA A 1 143 ? 21.553 8.592 -5.002 1.00 81.94 143 ALA A CA 1
ATOM 1141 C C . ALA A 1 143 ? 21.940 9.811 -4.152 1.00 81.94 143 ALA A C 1
ATOM 1143 O O . ALA A 1 143 ? 23.102 9.935 -3.767 1.00 81.94 143 ALA A O 1
ATOM 1144 N N . VAL A 1 144 ? 20.963 10.661 -3.817 1.00 81.75 144 VAL A N 1
ATOM 1145 C CA . VAL A 1 144 ? 21.166 11.848 -2.973 1.00 81.75 144 VAL A CA 1
ATOM 1146 C C . VAL A 1 144 ? 21.328 11.481 -1.496 1.00 81.75 144 VAL A C 1
ATOM 1148 O O . VAL A 1 144 ? 22.160 12.064 -0.806 1.00 81.75 144 VAL A O 1
ATOM 1151 N N . ARG A 1 145 ? 20.527 10.539 -0.980 1.00 78.88 145 ARG A N 1
ATOM 1152 C CA . ARG A 1 145 ? 20.429 10.278 0.470 1.00 78.88 145 ARG A CA 1
ATOM 1153 C C . ARG A 1 145 ? 21.363 9.197 1.000 1.00 78.88 145 ARG A C 1
ATOM 1155 O O . ARG A 1 145 ? 21.729 9.261 2.167 1.00 78.88 145 ARG A O 1
ATOM 1162 N N . LEU A 1 146 ? 21.703 8.205 0.184 1.00 75.38 146 LEU A N 1
ATOM 1163 C CA . LEU A 1 146 ? 22.469 7.020 0.597 1.00 75.38 146 LEU A CA 1
ATOM 1164 C C . LEU A 1 146 ? 23.805 6.885 -0.149 1.00 75.38 146 LEU A C 1
ATOM 1166 O O . LEU A 1 146 ? 24.612 6.022 0.186 1.00 75.38 146 LEU A O 1
ATOM 1170 N N . GLY A 1 147 ? 24.040 7.723 -1.163 1.00 68.31 147 GLY A N 1
ATOM 1171 C CA . GLY A 1 147 ? 25.223 7.659 -2.012 1.00 68.31 147 GLY A CA 1
ATOM 1172 C C . GLY A 1 147 ? 25.150 6.573 -3.094 1.00 68.31 147 GLY A C 1
ATOM 1173 O O . GLY A 1 147 ? 24.317 5.664 -3.086 1.00 68.31 147 GLY A O 1
ATOM 1174 N N . LYS A 1 148 ? 26.048 6.679 -4.081 1.00 64.56 148 LYS A N 1
ATOM 1175 C CA . LYS A 1 148 ? 26.041 5.845 -5.294 1.00 64.56 148 LYS A CA 1
ATOM 1176 C C . LYS A 1 148 ? 26.234 4.328 -5.084 1.00 64.56 148 LYS A C 1
ATOM 1178 O O . LYS A 1 148 ? 25.562 3.608 -5.824 1.00 64.56 148 LYS A O 1
ATOM 1183 N N . PRO A 1 149 ? 27.071 3.823 -4.153 1.00 71.44 149 PRO A N 1
ATOM 1184 C CA . PRO A 1 149 ? 27.332 2.384 -4.030 1.00 71.44 149 PRO A CA 1
ATOM 1185 C C . PRO A 1 149 ? 26.267 1.625 -3.218 1.00 71.44 149 PRO A C 1
ATOM 1187 O O . PRO A 1 149 ? 26.446 0.453 -2.901 1.00 71.44 149 PRO A O 1
ATOM 1190 N N . HIS A 1 150 ? 25.157 2.268 -2.839 1.00 72.88 150 HIS A N 1
ATOM 1191 C CA . HIS A 1 150 ? 24.195 1.648 -1.935 1.00 72.88 150 HIS A CA 1
ATOM 1192 C C . HIS A 1 150 ? 23.423 0.482 -2.604 1.00 72.88 150 HIS A C 1
ATOM 1194 O O . HIS A 1 150 ? 22.820 0.689 -3.664 1.00 72.88 150 HIS A O 1
ATOM 1200 N N . PRO A 1 151 ? 23.327 -0.718 -1.988 1.00 77.75 151 PRO A N 1
ATOM 1201 C CA . PRO A 1 151 ? 22.668 -1.893 -2.581 1.00 77.75 151 PRO A CA 1
ATOM 1202 C C . PRO A 1 151 ? 21.222 -1.656 -3.040 1.00 77.75 151 PRO A C 1
ATOM 1204 O O . PRO A 1 151 ? 20.793 -2.167 -4.074 1.00 77.75 151 PRO A O 1
ATOM 1207 N N . LEU A 1 152 ? 20.467 -0.831 -2.307 1.00 73.19 152 LEU A N 1
ATOM 1208 C CA . LEU A 1 152 ? 19.098 -0.458 -2.691 1.00 73.19 152 LEU A CA 1
ATOM 1209 C C . LEU A 1 152 ? 19.034 0.293 -4.031 1.00 73.19 152 LEU A C 1
ATOM 1211 O O . LEU A 1 152 ? 18.125 0.051 -4.821 1.00 73.19 152 LEU A O 1
ATOM 1215 N N . ARG A 1 153 ? 20.027 1.138 -4.329 1.00 70.44 153 ARG A N 1
ATOM 1216 C CA . ARG A 1 153 ? 20.116 1.851 -5.608 1.00 70.44 153 ARG A CA 1
ATOM 1217 C C . ARG A 1 153 ? 20.426 0.890 -6.756 1.00 70.44 153 ARG A C 1
ATOM 1219 O O . ARG A 1 153 ? 19.812 0.990 -7.812 1.00 70.44 153 ARG A O 1
ATOM 1226 N N . HIS A 1 154 ? 21.322 -0.076 -6.547 1.00 75.75 154 HIS A N 1
ATOM 1227 C CA . HIS A 1 154 ? 21.612 -1.108 -7.551 1.00 75.75 154 HIS A CA 1
ATOM 1228 C C . HIS A 1 154 ? 20.369 -1.929 -7.913 1.00 75.75 154 HIS A C 1
ATOM 1230 O O . HIS A 1 154 ? 20.124 -2.177 -9.093 1.00 75.75 154 HIS A O 1
ATOM 1236 N N . ARG A 1 155 ? 19.545 -2.288 -6.917 1.00 74.00 155 ARG A N 1
ATOM 1237 C CA . ARG A 1 155 ? 18.263 -2.969 -7.157 1.00 74.00 155 ARG A CA 1
ATOM 1238 C C . ARG A 1 155 ? 17.297 -2.106 -7.973 1.00 74.00 155 ARG A C 1
ATOM 1240 O O . ARG A 1 155 ? 16.709 -2.620 -8.916 1.00 74.00 155 ARG A O 1
ATOM 1247 N N . ALA A 1 156 ? 17.185 -0.810 -7.671 1.00 68.56 156 ALA A N 1
ATOM 1248 C CA . ALA A 1 156 ? 16.362 0.128 -8.444 1.00 68.56 156 ALA A CA 1
ATOM 1249 C C . ALA A 1 156 ? 16.753 0.161 -9.929 1.00 68.56 156 ALA A C 1
ATOM 1251 O O . ALA A 1 156 ? 15.910 0.014 -10.810 1.00 68.56 156 ALA A O 1
ATOM 1252 N N . VAL A 1 157 ? 18.053 0.311 -10.198 1.00 72.75 157 VAL A N 1
ATOM 1253 C CA . VAL A 1 157 ? 18.596 0.394 -11.561 1.00 72.75 157 VAL A CA 1
ATOM 1254 C C . VAL A 1 157 ? 18.402 -0.916 -12.321 1.00 72.75 157 VAL A C 1
ATOM 1256 O O . VAL A 1 157 ? 18.133 -0.889 -13.516 1.00 72.75 157 VAL A O 1
ATOM 1259 N N . ALA A 1 158 ? 18.506 -2.067 -11.651 1.00 76.00 158 ALA A N 1
ATOM 1260 C CA . ALA A 1 158 ? 18.205 -3.353 -12.274 1.00 76.00 158 ALA A CA 1
ATOM 1261 C C . ALA A 1 158 ? 16.727 -3.458 -12.690 1.00 76.00 158 ALA A C 1
ATOM 1263 O O . ALA A 1 158 ? 16.446 -3.947 -13.780 1.00 76.00 158 ALA A O 1
ATOM 1264 N N . CYS A 1 159 ? 15.799 -2.953 -11.870 1.00 75.88 159 CYS A N 1
ATOM 1265 C CA . CYS A 1 159 ? 14.370 -2.931 -12.195 1.00 75.88 159 CYS A CA 1
ATOM 1266 C C . CYS A 1 159 ? 14.021 -2.013 -13.378 1.00 75.88 159 CYS A C 1
ATOM 1268 O O . CYS A 1 159 ? 13.034 -2.273 -14.050 1.00 75.88 159 CYS A O 1
ATOM 1270 N N . LEU A 1 160 ? 14.825 -0.982 -13.663 1.00 72.69 160 LEU A N 1
ATOM 1271 C CA . LEU A 1 160 ? 14.630 -0.083 -14.812 1.00 72.69 160 LEU A CA 1
ATOM 1272 C C . LEU A 1 160 ? 15.028 -0.690 -16.167 1.00 72.69 160 LEU A C 1
ATOM 1274 O O . LEU A 1 160 ? 14.713 -0.112 -17.203 1.00 72.69 160 LEU A O 1
ATOM 1278 N N . LYS A 1 161 ? 15.758 -1.813 -16.175 1.00 70.50 161 LYS A N 1
ATOM 1279 C CA . LYS A 1 161 ? 16.200 -2.484 -17.412 1.00 70.50 161 LYS A CA 1
ATOM 1280 C C . LYS A 1 161 ? 15.122 -3.372 -18.047 1.00 70.50 161 LYS A C 1
ATOM 1282 O O . LYS A 1 161 ? 15.350 -3.878 -19.142 1.00 70.50 161 LYS A O 1
ATOM 1287 N N . TYR A 1 162 ? 14.003 -3.564 -17.353 1.00 53.50 162 TYR A N 1
ATOM 1288 C CA . TYR A 1 162 ? 12.813 -4.284 -17.804 1.00 53.50 162 TYR A CA 1
ATOM 1289 C C . TYR A 1 162 ? 11.698 -3.260 -18.099 1.00 53.50 162 TYR A C 1
ATOM 1291 O O . TYR A 1 162 ? 10.966 -3.424 -19.097 1.00 53.50 162 TYR A O 1
#

Secondary structure (DSSP, 8-state):
-HHHHHHHHHHHHHHHHHHHTT-HHHHHHHHTTGGG-EEETTEEEPPPTTSHHHHHHHHHHHHHHHHTT-HHHHHHHHHHHHHHHHHTGGG-HHHHHHHHHHHHHHHHHHHH-TTSPPPTT--HHHHHHHHHHHHHHHHHHHHHHT-TT-HHHHHHHHHTT-

Foldseek 3Di:
DVVQVVVLVVLLVVLVVCVVVVNLVVNCVSLVVCQQATDDPNDGDHDDLLPPSNLSSLVSNLSSCVSVVVLVSNLVSLVSNLVSCVVVVVVPLPSNLVSLVVNLVSLVVCLVDVVDDDPPPDDNVNSVVSSLVSLVSSLVSCCVPVNDVDPSNVVSVVSNVD

Organism: NCBI:txid86335

pLDDT: mean 85.79, std 9.88, range [53.5, 98.0]

Radius of gyration: 16.84 Å; chains: 1; bounding box: 49×31×45 Å